Protein AF-A0A3N8G340-F1 (afdb_monomer)

Solvent-accessible surface area (backbone atom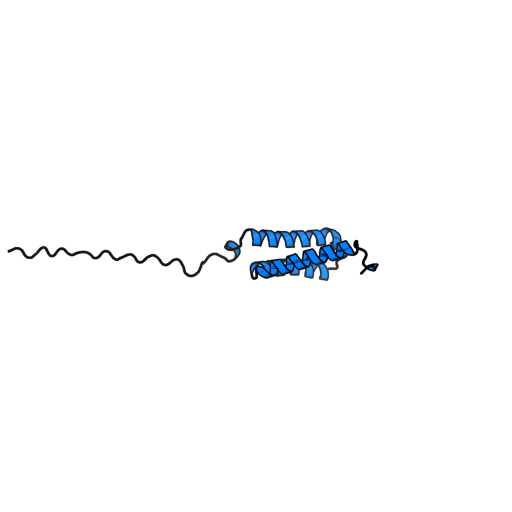s only — not comparable to full-atom values): 6768 Å² total; per-residue (Å²): 138,88,87,79,82,74,77,77,78,75,75,72,77,79,76,68,79,78,74,73,72,91,61,84,84,71,57,75,77,78,69,60,50,72,66,53,52,52,53,39,48,52,49,52,51,52,51,49,53,48,43,75,76,41,48,92,80,43,55,74,66,56,50,50,50,53,64,52,46,49,61,52,51,38,53,47,36,66,76,37,61,73,56,42,56,54,54,50,51,50,52,51,52,53,52,51,50,43,58,75,39,71,75,40,73,91,73,111

Foldseek 3Di:
DDPPPPPPPPPDPPPPPPPDPPDDPDDLVVPDDPVLVVLLVVLVVVLVVCCVPCVVVDDPVRNVVSVVVSVVVSVVCSVPVVVSVVVVVVVVVVVVVCVVCVVDPVSD

Sequence (108 aa):
MDLTQVSSSRSRPVQAPNPAPLFDDRPFLARLSIIDWLFALALVVGAGYAFVHYNEHMNYYDKAVMIGTVPALVVLGWRWKPARLMMASIAVLSLLSIQIYQGDLARA

Radius of gyration: 29.68 Å; Cα contacts (8 Å, |Δi|>4): 27; chains: 1; bounding box: 68×27×96 Å

Secondary structure (DSSP, 8-state):
------------------PPPSS--S-GGGG--HHHHHHHHHHHHHHHHHHHHHGGG--HHHHHHHHHHHHHHHHHHHH-TTHHHHHHHHHHHHHHHHHHTTT-GGG-

Structure (mmCIF, N/CA/C/O backbone):
data_AF-A0A3N8G340-F1
#
_entry.id   AF-A0A3N8G340-F1
#
loop_
_atom_site.group_PDB
_atom_site.id
_atom_site.type_symbol
_atom_site.label_atom_id
_atom_site.label_alt_id
_atom_site.label_comp_id
_atom_site.label_asym_id
_atom_site.label_entity_id
_atom_site.label_seq_id
_atom_site.pdbx_PDB_ins_code
_atom_site.Cartn_x
_atom_site.Cartn_y
_atom_site.Cartn_z
_atom_site.occupancy
_atom_site.B_iso_or_equiv
_atom_site.auth_seq_id
_atom_site.auth_comp_id
_atom_site.auth_asym_id
_atom_site.auth_atom_id
_atom_site.pdbx_PDB_model_num
ATOM 1 N N . MET A 1 1 ? -50.033 -10.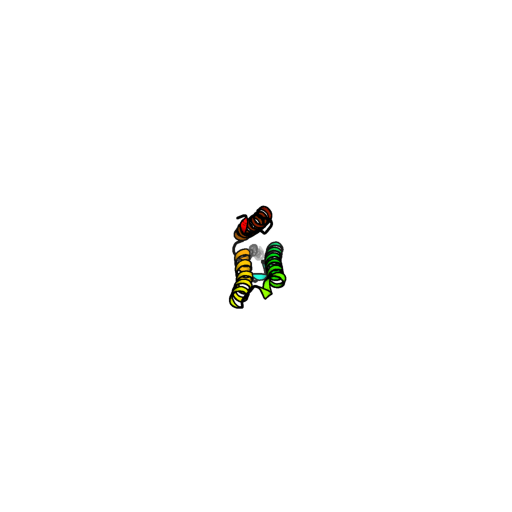787 73.337 1.00 49.88 1 MET A N 1
ATOM 2 C CA . MET A 1 1 ? -49.464 -9.858 72.341 1.00 49.88 1 MET A CA 1
ATOM 3 C C . MET A 1 1 ? -48.170 -10.467 71.828 1.00 49.88 1 MET A C 1
ATOM 5 O O . MET A 1 1 ? -47.261 -10.650 72.624 1.00 49.88 1 MET A O 1
ATOM 9 N N . ASP A 1 2 ? -48.131 -10.857 70.556 1.00 47.81 2 ASP A N 1
ATOM 10 C CA . ASP A 1 2 ? -47.020 -11.586 69.932 1.00 47.81 2 ASP A CA 1
ATOM 11 C C . ASP A 1 2 ? -46.214 -10.607 69.061 1.00 47.81 2 ASP A C 1
ATOM 13 O O . ASP A 1 2 ? -46.717 -10.104 68.059 1.00 47.81 2 ASP A O 1
ATOM 17 N N . LEU A 1 3 ? -45.010 -10.237 69.507 1.00 58.12 3 LEU A N 1
ATOM 18 C CA . LEU A 1 3 ? -44.167 -9.199 68.887 1.00 58.12 3 LEU A CA 1
ATOM 19 C C . LEU A 1 3 ? -42.975 -9.788 68.111 1.00 58.12 3 LEU A C 1
ATOM 21 O O . LEU A 1 3 ? -41.954 -9.126 67.948 1.00 58.12 3 LEU A O 1
ATOM 25 N N . THR A 1 4 ? -43.064 -11.036 67.646 1.00 60.69 4 THR A N 1
ATOM 26 C CA . THR A 1 4 ? -41.893 -11.753 67.102 1.00 60.69 4 THR A CA 1
ATOM 27 C C . THR A 1 4 ? -41.804 -11.809 65.574 1.00 60.69 4 THR A C 1
ATOM 29 O O . THR A 1 4 ? -40.800 -12.270 65.039 1.00 60.69 4 THR A O 1
ATOM 32 N N . GLN A 1 5 ? -42.778 -11.269 64.839 1.00 56.56 5 GLN A N 1
ATOM 33 C CA . GLN A 1 5 ? -42.769 -11.271 63.368 1.00 56.56 5 GLN A CA 1
ATOM 34 C C . GLN A 1 5 ? -42.250 -9.949 62.787 1.00 56.56 5 GLN A C 1
ATOM 36 O O . GLN A 1 5 ? -42.926 -9.270 62.012 1.00 56.56 5 GLN A O 1
ATOM 41 N N . VAL A 1 6 ? -41.017 -9.573 63.138 1.00 60.41 6 VAL A N 1
ATOM 42 C CA . VAL A 1 6 ? -40.286 -8.555 62.372 1.00 60.41 6 VAL A CA 1
ATOM 43 C C . VAL A 1 6 ? -39.814 -9.223 61.084 1.00 60.41 6 VAL A C 1
ATOM 45 O O . VAL A 1 6 ? -38.749 -9.838 61.027 1.00 60.41 6 VAL A O 1
ATOM 48 N N . SER A 1 7 ? -40.655 -9.135 60.052 1.00 60.78 7 SER A N 1
ATOM 49 C CA . SER A 1 7 ? -40.326 -9.523 58.682 1.00 60.78 7 SER A CA 1
ATOM 50 C C . SER A 1 7 ? -39.009 -8.869 58.278 1.00 60.78 7 SER A C 1
ATOM 52 O O . SER A 1 7 ? -38.944 -7.669 58.019 1.00 60.78 7 SER A O 1
ATOM 54 N N . SER A 1 8 ? -37.939 -9.659 58.252 1.00 62.72 8 SER A N 1
ATOM 55 C CA . SER A 1 8 ? -36.629 -9.222 57.793 1.00 62.72 8 SER A CA 1
ATOM 56 C C . SER A 1 8 ? -36.720 -9.055 56.280 1.00 62.72 8 SER A C 1
ATOM 58 O O . SER A 1 8 ? -36.520 -10.004 55.520 1.00 62.72 8 SER A O 1
ATOM 60 N N . SER A 1 9 ? -37.094 -7.859 55.829 1.00 62.75 9 SER A N 1
ATOM 61 C CA . SER A 1 9 ? -37.055 -7.474 54.424 1.00 62.75 9 SER A CA 1
ATOM 62 C C . SER A 1 9 ? -35.603 -7.551 53.962 1.00 62.75 9 SER A C 1
ATOM 64 O O . SER A 1 9 ? -34.827 -6.613 54.137 1.00 62.75 9 SER A O 1
ATOM 66 N N . ARG A 1 10 ? -35.212 -8.715 53.439 1.00 66.00 10 ARG A N 1
ATOM 67 C CA . ARG A 1 10 ? -33.893 -8.962 52.868 1.00 66.00 10 ARG A CA 1
ATOM 68 C C . ARG A 1 10 ? -33.784 -8.040 51.656 1.00 66.00 10 ARG A C 1
ATOM 70 O O . ARG A 1 10 ? -34.372 -8.315 50.612 1.00 66.00 10 ARG A O 1
ATOM 77 N N . SER A 1 11 ? -33.117 -6.903 51.828 1.00 65.06 11 SER A N 1
ATOM 78 C CA . SER A 1 11 ? -32.825 -5.968 50.750 1.00 65.06 11 SER A CA 1
ATOM 79 C C . SER A 1 11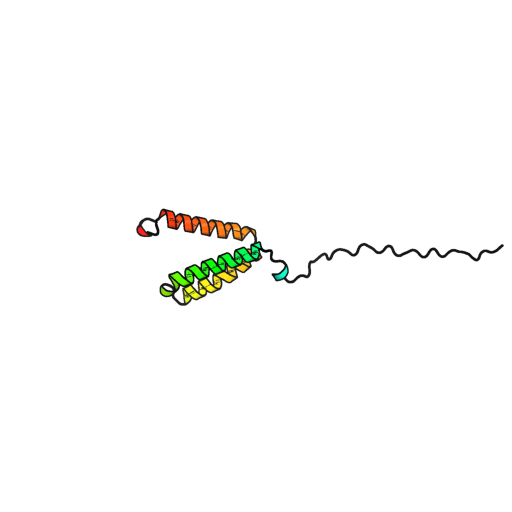 ? -32.072 -6.738 49.672 1.00 65.06 11 SER A C 1
ATOM 81 O O . SER A 1 11 ? -30.945 -7.190 49.868 1.00 65.06 11 SER A O 1
ATOM 83 N N . ARG A 1 12 ? -32.741 -6.977 48.541 1.00 68.00 12 ARG A N 1
ATOM 84 C CA . ARG A 1 12 ? -32.100 -7.545 47.356 1.00 68.00 12 ARG A CA 1
ATOM 85 C C . ARG A 1 12 ? -30.981 -6.568 46.992 1.00 68.00 12 ARG A C 1
ATOM 87 O O . ARG A 1 12 ? -31.298 -5.392 46.795 1.00 68.00 12 ARG A O 1
ATOM 94 N N . PRO A 1 13 ? -29.706 -6.987 46.929 1.00 69.50 13 PRO A N 1
ATOM 95 C CA . PRO A 1 13 ? -28.682 -6.103 46.410 1.00 69.50 13 PRO A CA 1
ATOM 96 C C . PRO A 1 13 ? -29.118 -5.736 44.992 1.00 69.50 13 PRO A C 1
ATOM 98 O O . PRO A 1 13 ? -29.358 -6.613 44.160 1.00 69.50 13 PRO A O 1
ATOM 101 N N . VAL A 1 14 ? -29.320 -4.443 44.747 1.00 70.75 14 VAL A N 1
ATOM 102 C CA . VAL A 1 14 ? -29.503 -3.923 43.396 1.00 70.75 14 VAL A CA 1
ATOM 103 C C . VAL A 1 14 ? -28.208 -4.264 42.672 1.00 70.75 14 VAL A C 1
ATOM 105 O O . VAL A 1 14 ? -27.171 -3.664 42.944 1.00 70.75 14 VAL A O 1
ATOM 108 N N . GLN A 1 15 ? -28.241 -5.302 41.835 1.00 70.88 15 GLN A N 1
ATOM 109 C CA . GLN A 1 15 ? -27.120 -5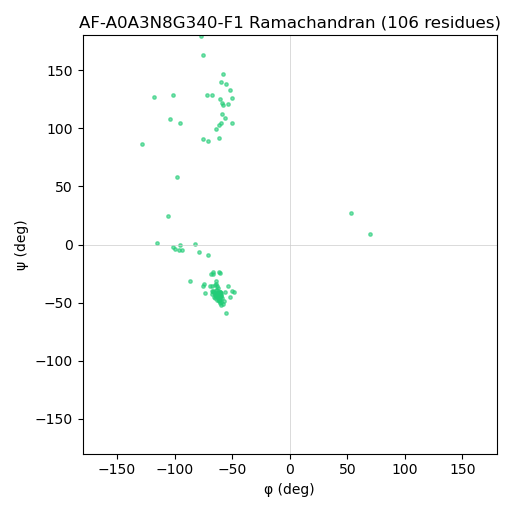.673 40.984 1.00 70.88 15 GLN A CA 1
ATOM 110 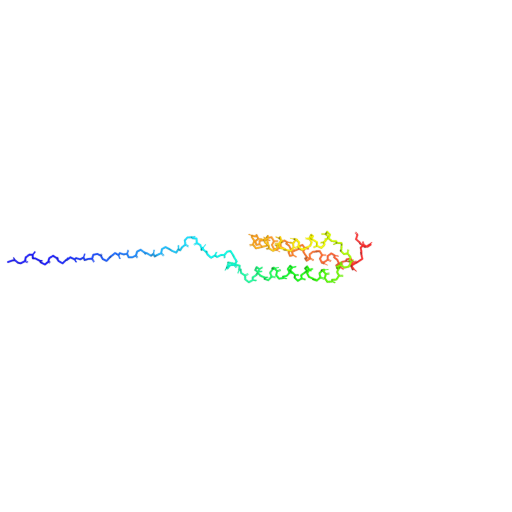C C . GLN A 1 15 ? -26.849 -4.458 40.095 1.00 70.88 15 GLN A C 1
ATOM 112 O O . GLN A 1 15 ? -27.636 -4.163 39.195 1.00 70.88 15 GLN A O 1
ATOM 117 N N . ALA A 1 16 ? -25.788 -3.710 40.397 1.00 71.81 16 ALA A N 1
ATOM 118 C CA . ALA A 1 16 ? -25.375 -2.600 39.556 1.00 71.81 16 ALA A CA 1
ATOM 119 C C . ALA A 1 16 ? -25.172 -3.133 38.124 1.00 71.81 16 ALA A C 1
ATOM 121 O O . ALA A 1 16 ? -24.643 -4.243 37.973 1.00 71.81 16 ALA A O 1
ATOM 122 N N . PRO A 1 17 ? -25.607 -2.401 37.081 1.00 75.62 17 PRO A N 1
ATOM 123 C CA . PRO A 1 17 ? -25.340 -2.782 35.703 1.00 75.62 17 PRO A CA 1
ATOM 124 C C . PRO A 1 17 ? -23.852 -3.072 35.562 1.00 75.62 17 PRO A C 1
ATOM 126 O O . PRO A 1 17 ? -23.033 -2.243 35.956 1.00 75.62 17 PRO A O 1
ATOM 129 N N . ASN A 1 18 ? -23.512 -4.258 35.059 1.00 75.88 18 ASN A N 1
ATOM 130 C CA . ASN A 1 18 ? -22.122 -4.632 34.844 1.00 75.88 18 ASN A CA 1
ATOM 131 C C . ASN A 1 18 ? -21.530 -3.583 33.885 1.00 75.88 18 ASN A C 1
ATOM 133 O O . ASN A 1 18 ? -22.022 -3.497 32.753 1.00 75.88 18 ASN A O 1
ATOM 137 N N . PRO A 1 19 ? -20.592 -2.720 34.322 1.00 72.44 19 PRO A N 1
ATOM 138 C CA . PRO A 1 19 ? -20.104 -1.649 33.472 1.00 72.44 19 PRO A CA 1
ATOM 139 C C . PRO A 1 19 ? -19.484 -2.296 32.238 1.00 72.44 19 PRO A C 1
ATOM 141 O O . PRO A 1 19 ? -18.647 -3.192 32.357 1.00 72.44 19 PRO A O 1
ATOM 144 N N . ALA A 1 20 ? -19.948 -1.888 31.054 1.00 73.12 20 ALA A N 1
ATOM 145 C CA . ALA A 1 20 ? -19.350 -2.346 29.810 1.00 73.12 20 ALA A CA 1
ATOM 146 C C . ALA A 1 20 ? -17.834 -2.096 29.897 1.00 73.12 20 ALA A C 1
ATOM 148 O O . ALA A 1 20 ? -17.438 -1.018 30.354 1.00 73.12 20 ALA A O 1
ATOM 149 N N . PRO A 1 21 ? -16.991 -3.077 29.534 1.00 73.06 21 PRO A N 1
ATOM 150 C CA . PRO A 1 21 ? -15.549 -2.941 29.667 1.00 73.06 21 PRO A CA 1
ATOM 151 C C . PRO A 1 21 ? -15.087 -1.660 28.963 1.00 73.06 21 PRO A C 1
ATOM 153 O O . PRO A 1 21 ? -15.343 -1.453 27.777 1.00 73.06 21 PRO A O 1
ATOM 15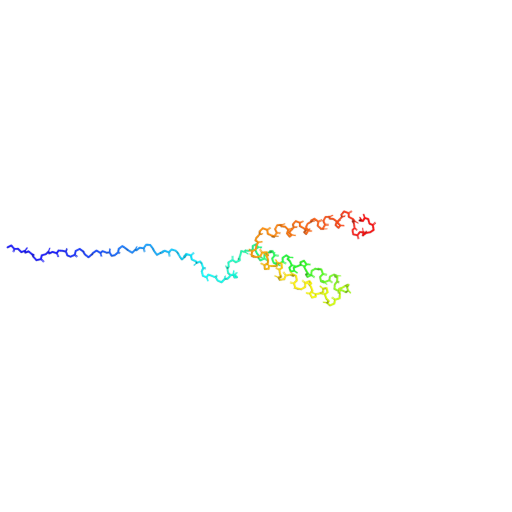6 N N . LEU A 1 22 ? -14.458 -0.774 29.739 1.00 74.19 22 LEU A N 1
ATOM 157 C CA . LEU A 1 22 ? -14.043 0.571 29.318 1.00 74.19 22 LEU A CA 1
ATOM 158 C C . LEU A 1 22 ? -12.937 0.501 28.253 1.00 74.19 22 LEU A C 1
ATOM 160 O O . LEU A 1 22 ? -12.806 1.384 27.408 1.00 74.19 22 LEU A O 1
ATOM 164 N N . PHE A 1 23 ? -12.191 -0.602 28.261 1.00 73.00 23 PHE A N 1
ATOM 165 C CA . PHE A 1 23 ? -11.210 -0.952 27.255 1.00 73.00 23 PHE A CA 1
ATOM 166 C C . PHE A 1 23 ? -11.643 -2.249 26.588 1.00 73.00 23 PHE A C 1
ATOM 168 O O . PHE A 1 23 ? -11.923 -3.249 27.242 1.00 73.00 23 PHE A O 1
ATOM 175 N N . ASP A 1 24 ? -11.721 -2.223 25.265 1.00 76.69 24 ASP A N 1
ATOM 176 C CA . ASP A 1 24 ? -11.784 -3.454 24.494 1.00 76.69 24 ASP A CA 1
ATOM 177 C C . ASP A 1 24 ? -10.420 -4.149 24.653 1.00 76.69 24 ASP A C 1
ATOM 179 O O . ASP A 1 24 ? -9.396 -3.494 24.458 1.00 76.69 24 ASP A O 1
ATOM 183 N N . ASP A 1 25 ? -10.395 -5.429 25.032 1.00 80.12 25 ASP A N 1
ATOM 184 C CA . ASP A 1 25 ? -9.176 -6.234 25.241 1.00 80.12 25 ASP A CA 1
ATOM 185 C C . ASP A 1 25 ? -8.793 -7.056 23.998 1.00 80.12 25 ASP A C 1
ATOM 187 O O . ASP A 1 25 ? -7.794 -7.777 23.985 1.00 80.12 25 ASP A O 1
ATOM 191 N N . ARG A 1 26 ? -9.570 -6.959 22.908 1.00 80.38 26 ARG A N 1
ATOM 192 C CA . ARG A 1 26 ? -9.320 -7.743 21.692 1.00 80.38 26 ARG A CA 1
ATOM 193 C C . ARG A 1 26 ? -7.937 -7.445 21.101 1.00 80.38 26 ARG A C 1
ATOM 195 O O . ARG A 1 26 ? -7.552 -6.271 21.034 1.00 80.38 26 ARG A O 1
ATOM 202 N N . PRO A 1 27 ? -7.205 -8.458 20.601 1.00 80.69 27 PRO A N 1
ATOM 203 C CA . PRO A 1 27 ? -5.902 -8.245 19.979 1.00 80.69 27 PRO A CA 1
ATOM 204 C C . PRO A 1 27 ? -6.025 -7.268 18.805 1.00 80.69 27 PRO A C 1
ATOM 206 O O . PRO A 1 27 ? -7.045 -7.256 18.114 1.00 80.69 27 PRO A O 1
ATOM 209 N N . PHE A 1 28 ? -4.990 -6.453 18.564 1.00 77.56 28 PHE A N 1
ATOM 210 C CA . PHE A 1 28 ? -5.004 -5.396 17.538 1.00 77.56 28 PHE A CA 1
ATOM 211 C C . PHE A 1 28 ? -5.505 -5.910 16.182 1.00 77.56 28 PHE A C 1
ATOM 213 O O . PHE A 1 28 ? -6.337 -5.258 15.560 1.00 77.56 28 PHE A O 1
ATOM 220 N N . LEU A 1 29 ? -5.085 -7.122 15.794 1.00 76.19 29 LEU A N 1
ATOM 221 C CA . LEU A 1 29 ? -5.470 -7.765 14.536 1.00 76.19 29 LEU A CA 1
ATOM 222 C C . LEU A 1 29 ? -6.970 -8.089 14.419 1.00 76.19 29 LEU A C 1
ATOM 224 O O . LEU A 1 29 ? -7.528 -8.018 13.329 1.00 76.19 29 LEU A O 1
ATOM 228 N N . ALA A 1 30 ? -7.643 -8.381 15.535 1.00 75.00 30 ALA A N 1
ATOM 229 C CA . ALA A 1 30 ? -9.075 -8.683 15.562 1.00 75.00 30 ALA A CA 1
ATOM 230 C C . ALA A 1 30 ? -9.965 -7.430 15.477 1.00 75.00 30 ALA A C 1
ATOM 232 O O . ALA A 1 30 ? -11.183 -7.547 15.368 1.00 75.00 30 ALA A O 1
ATOM 233 N N . ARG A 1 31 ? -9.373 -6.228 15.530 1.00 80.62 31 ARG A N 1
ATOM 234 C CA . ARG A 1 31 ? -10.087 -4.950 15.372 1.00 80.62 31 ARG A CA 1
ATOM 235 C C . ARG A 1 31 ? -10.025 -4.402 13.950 1.00 80.62 31 ARG A C 1
ATOM 237 O O . ARG A 1 31 ? -10.636 -3.367 13.680 1.00 80.62 31 ARG A O 1
ATOM 244 N N . LEU A 1 32 ? -9.276 -5.054 13.056 1.00 86.19 32 LEU A N 1
ATOM 245 C CA . LEU A 1 32 ? -9.203 -4.632 11.664 1.00 86.19 32 LEU A CA 1
ATOM 246 C C . LEU A 1 32 ? -10.513 -4.938 10.947 1.00 86.19 32 LEU A C 1
ATOM 248 O O . LEU A 1 32 ? -11.030 -6.052 10.963 1.00 86.19 32 LEU A O 1
ATOM 252 N N . SER A 1 33 ? -11.026 -3.914 10.288 1.00 89.06 33 SER A N 1
ATOM 253 C CA . SER A 1 33 ? -12.162 -3.988 9.387 1.00 89.06 33 SER A CA 1
ATOM 254 C C . SER A 1 33 ? -11.772 -4.612 8.046 1.00 89.06 33 SER A C 1
ATOM 256 O O . SER A 1 33 ? -10.605 -4.620 7.650 1.00 89.06 33 SER A O 1
ATOM 258 N N . ILE A 1 34 ? -12.778 -5.054 7.290 1.00 91.31 34 ILE A N 1
ATOM 259 C CA . ILE A 1 34 ? -12.611 -5.572 5.923 1.00 91.31 34 ILE A CA 1
ATOM 260 C C . ILE A 1 34 ? -11.862 -4.583 5.009 1.00 91.31 34 ILE A C 1
ATOM 262 O O . ILE A 1 34 ? -11.033 -4.987 4.200 1.00 91.31 34 ILE A O 1
ATOM 266 N N . ILE A 1 35 ? -12.088 -3.275 5.184 1.00 91.56 35 ILE A N 1
ATOM 267 C CA . ILE A 1 35 ? -11.437 -2.215 4.400 1.00 91.56 35 ILE A CA 1
ATOM 268 C C . ILE A 1 35 ? -9.929 -2.188 4.671 1.00 91.56 35 ILE A C 1
ATOM 270 O O . ILE A 1 35 ? -9.140 -1.915 3.770 1.00 91.56 35 ILE A O 1
ATOM 274 N N . ASP A 1 36 ? -9.514 -2.480 5.904 1.00 92.19 36 ASP A N 1
ATOM 275 C CA . ASP A 1 36 ? -8.101 -2.499 6.282 1.00 92.19 36 ASP A CA 1
ATOM 276 C C . ASP A 1 36 ? -7.359 -3.649 5.579 1.00 92.19 36 ASP A C 1
ATOM 278 O O . ASP A 1 36 ? -6.217 -3.481 5.147 1.00 92.19 36 ASP A O 1
ATOM 282 N N . TRP A 1 37 ? -8.036 -4.786 5.402 1.00 93.81 37 TRP A N 1
ATOM 283 C CA . TRP A 1 37 ? -7.529 -5.930 4.646 1.00 93.81 37 TRP A CA 1
ATOM 284 C C . TRP A 1 37 ? -7.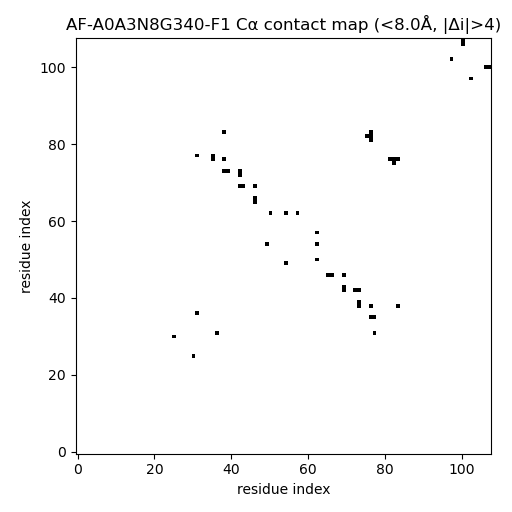532 -5.692 3.138 1.00 93.81 37 TRP A C 1
ATOM 286 O O . TRP A 1 37 ? -6.541 -6.006 2.486 1.00 93.81 37 TRP A O 1
ATOM 296 N N . LEU A 1 38 ? -8.587 -5.085 2.582 1.00 95.12 38 LEU A N 1
ATOM 297 C CA . LEU A 1 38 ? -8.627 -4.717 1.161 1.00 95.12 38 LEU A CA 1
ATOM 298 C C . LEU A 1 38 ? -7.512 -3.729 0.803 1.00 95.12 38 LEU A C 1
ATOM 300 O O . LEU A 1 38 ? -6.865 -3.883 -0.229 1.00 95.12 38 LEU A O 1
ATOM 304 N N . PHE A 1 39 ? -7.244 -2.751 1.672 1.00 94.12 39 PHE A N 1
ATOM 305 C CA . PHE A 1 39 ? -6.129 -1.822 1.499 1.00 94.12 39 PHE A CA 1
ATOM 306 C C . PHE A 1 39 ? -4.777 -2.548 1.488 1.00 94.12 39 PHE A C 1
ATOM 308 O O . PHE A 1 39 ? -3.953 -2.308 0.606 1.00 94.12 39 PHE A O 1
ATOM 315 N N . ALA A 1 40 ? -4.557 -3.461 2.438 1.00 95.50 40 ALA A N 1
ATOM 316 C CA . ALA A 1 40 ? -3.321 -4.233 2.492 1.00 95.50 40 ALA A CA 1
ATOM 317 C C . ALA A 1 40 ? -3.152 -5.133 1.261 1.00 95.50 40 ALA A C 1
ATOM 319 O O . ALA A 1 40 ? -2.076 -5.169 0.667 1.00 95.50 40 ALA A O 1
ATOM 320 N N . LEU A 1 41 ? -4.228 -5.799 0.835 1.00 96.75 41 LEU A N 1
ATOM 321 C CA . LEU A 1 41 ? -4.245 -6.608 -0.378 1.00 96.75 41 LEU A CA 1
ATOM 322 C C . LEU A 1 41 ? -3.905 -5.766 -1.613 1.00 96.75 41 LEU A C 1
ATOM 324 O O . LEU A 1 41 ? -3.087 -6.192 -2.419 1.00 96.75 41 LEU A O 1
ATOM 328 N N . ALA A 1 42 ? -4.475 -4.565 -1.741 1.00 95.88 42 ALA A N 1
ATOM 329 C CA . ALA A 1 42 ? -4.191 -3.671 -2.859 1.00 95.88 42 ALA A CA 1
ATOM 330 C C . ALA A 1 42 ? -2.701 -3.293 -2.935 1.00 95.88 42 ALA A C 1
ATOM 332 O O . ALA A 1 42 ? -2.120 -3.323 -4.019 1.00 95.88 42 ALA A O 1
ATOM 333 N N . LEU A 1 43 ? -2.060 -3.007 -1.794 1.00 96.56 43 LEU A N 1
ATOM 334 C CA . LEU A 1 43 ? -0.617 -2.746 -1.738 1.00 96.56 43 LEU A CA 1
ATOM 335 C C . LEU A 1 43 ? 0.215 -3.969 -2.137 1.00 96.56 43 LEU A C 1
ATOM 337 O O . LEU A 1 43 ? 1.158 -3.835 -2.914 1.00 96.56 43 LEU A O 1
ATOM 341 N N . VAL A 1 44 ? -0.135 -5.155 -1.634 1.00 97.12 44 VAL A N 1
ATOM 342 C CA . VAL A 1 44 ? 0.577 -6.401 -1.959 1.00 97.12 44 VAL A CA 1
ATOM 343 C C . VAL A 1 44 ? 0.438 -6.738 -3.442 1.00 97.12 44 VAL A C 1
ATOM 345 O O . VAL A 1 44 ? 1.428 -7.075 -4.082 1.00 97.12 44 VAL A O 1
ATOM 348 N N . VAL A 1 45 ? -0.763 -6.605 -4.008 1.00 97.06 45 VAL A N 1
ATOM 349 C CA . VAL A 1 45 ? -1.011 -6.841 -5.436 1.00 97.06 45 VAL A CA 1
ATOM 350 C C . VAL A 1 45 ? -0.263 -5.820 -6.292 1.00 97.06 45 VAL A C 1
ATOM 352 O O . VAL A 1 45 ? 0.378 -6.213 -7.262 1.00 97.06 45 VAL A O 1
ATOM 355 N N . GLY A 1 46 ? -0.278 -4.536 -5.924 1.00 94.75 46 GLY A N 1
ATOM 356 C CA . GLY A 1 46 ? 0.461 -3.495 -6.642 1.00 94.75 46 GLY A CA 1
ATOM 357 C C . GLY A 1 46 ? 1.973 -3.734 -6.635 1.00 94.75 46 GLY A C 1
ATOM 358 O O . GLY A 1 46 ? 2.613 -3.689 -7.685 1.00 94.75 46 GLY A O 1
ATOM 359 N N . ALA A 1 47 ? 2.541 -4.067 -5.474 1.00 95.25 47 ALA A N 1
ATOM 360 C CA . ALA A 1 47 ? 3.957 -4.408 -5.362 1.00 95.25 47 ALA A CA 1
ATOM 361 C C . ALA A 1 47 ? 4.301 -5.711 -6.094 1.00 95.25 47 ALA A C 1
ATOM 363 O O . ALA A 1 47 ? 5.324 -5.779 -6.767 1.00 95.25 47 ALA A O 1
ATOM 364 N N . GLY A 1 48 ? 3.439 -6.728 -6.021 1.00 95.75 48 GLY A N 1
ATOM 365 C CA . GLY A 1 48 ? 3.602 -7.979 -6.761 1.00 95.75 48 GLY A CA 1
ATOM 366 C C . GLY A 1 48 ? 3.575 -7.765 -8.274 1.00 95.75 48 GLY A C 1
ATOM 367 O O . GLY A 1 48 ? 4.425 -8.299 -8.981 1.00 95.75 48 GLY A O 1
ATOM 368 N N . TYR A 1 49 ? 2.662 -6.927 -8.773 1.00 95.25 49 TYR A N 1
ATOM 369 C CA . TYR A 1 49 ? 2.604 -6.549 -10.184 1.00 95.25 49 TYR A CA 1
ATOM 370 C C . TYR A 1 49 ? 3.895 -5.859 -10.634 1.00 95.25 49 TYR A C 1
ATOM 372 O O . TYR A 1 49 ? 4.469 -6.243 -11.656 1.00 95.25 49 TYR A O 1
ATOM 380 N N . ALA A 1 50 ? 4.372 -4.885 -9.849 1.00 92.31 50 ALA A N 1
ATOM 381 C CA . ALA A 1 50 ? 5.623 -4.188 -10.121 1.00 92.31 50 ALA A CA 1
ATOM 382 C C . ALA A 1 50 ? 6.818 -5.151 -10.099 1.00 92.31 50 ALA A C 1
ATOM 384 O O . ALA A 1 50 ? 7.658 -5.122 -10.994 1.00 92.31 50 ALA A O 1
ATOM 385 N N . PHE A 1 51 ? 6.856 -6.060 -9.126 1.00 94.19 51 PHE A N 1
ATOM 386 C CA . PHE A 1 51 ? 7.909 -7.057 -9.028 1.00 94.19 51 PHE A CA 1
ATOM 387 C C . PHE A 1 51 ? 7.928 -7.973 -10.246 1.00 94.19 51 PHE A C 1
ATOM 389 O O . PHE A 1 51 ? 8.978 -8.133 -10.840 1.00 94.19 51 PHE A O 1
ATOM 396 N N . VAL A 1 52 ? 6.791 -8.534 -10.667 1.00 95.12 52 VAL A N 1
ATOM 397 C CA . VAL A 1 52 ? 6.742 -9.463 -11.810 1.00 95.12 52 VAL A CA 1
ATOM 398 C C . VAL A 1 52 ? 7.216 -8.803 -13.109 1.00 95.12 52 VAL A C 1
ATOM 400 O O . VAL A 1 52 ? 7.953 -9.431 -13.863 1.00 95.12 52 VAL A O 1
ATOM 403 N N . HIS A 1 53 ? 6.844 -7.545 -13.359 1.00 92.19 53 HIS A N 1
ATOM 404 C CA . HIS A 1 53 ? 7.163 -6.867 -14.623 1.00 92.19 53 HIS A CA 1
ATOM 405 C C . HIS A 1 53 ? 8.538 -6.191 -14.631 1.00 92.19 53 HIS A C 1
ATOM 407 O O . HIS A 1 53 ? 9.171 -6.109 -15.681 1.00 92.19 53 HIS A O 1
ATOM 413 N N . TYR A 1 54 ? 9.014 -5.705 -13.482 1.00 90.75 54 TYR A N 1
ATOM 414 C CA . TYR A 1 54 ? 10.216 -4.869 -13.412 1.00 90.75 54 TYR A CA 1
ATOM 415 C C . TYR A 1 54 ? 11.375 -5.509 -12.642 1.00 90.75 54 TYR A C 1
ATOM 417 O O . TYR A 1 54 ? 12.439 -4.905 -12.556 1.00 90.75 54 TYR A O 1
ATOM 425 N N . ASN A 1 55 ? 11.231 -6.742 -12.140 1.00 90.31 55 ASN A N 1
ATOM 426 C CA . ASN A 1 55 ? 12.274 -7.443 -11.376 1.00 90.31 55 ASN A CA 1
ATOM 427 C C . ASN A 1 55 ? 13.648 -7.450 -12.067 1.00 90.31 55 ASN A C 1
ATOM 429 O O . ASN A 1 55 ? 14.663 -7.321 -11.383 1.00 90.31 55 ASN A O 1
ATOM 433 N N . GLU A 1 56 ? 13.678 -7.628 -13.389 1.00 91.38 56 GLU A N 1
ATOM 434 C CA . GLU A 1 56 ? 14.921 -7.703 -14.169 1.00 91.38 56 GLU A CA 1
ATOM 435 C C . GLU A 1 56 ? 15.660 -6.362 -14.216 1.00 91.38 56 GLU A C 1
ATOM 437 O O . GLU A 1 56 ? 16.880 -6.326 -14.336 1.00 91.38 56 GLU A O 1
ATOM 442 N N . HIS A 1 57 ? 14.924 -5.264 -14.045 1.00 91.56 57 HIS A N 1
ATOM 443 C CA . HIS A 1 57 ? 15.443 -3.900 -14.026 1.00 91.56 57 HIS A CA 1
ATOM 444 C C . HIS A 1 57 ? 15.763 -3.415 -12.601 1.00 91.56 57 HIS A C 1
ATOM 446 O O . HIS A 1 57 ? 16.283 -2.315 -12.433 1.00 91.56 57 HIS A O 1
ATOM 452 N N . MET A 1 58 ? 15.454 -4.216 -11.574 1.00 91.38 58 MET A N 1
ATOM 453 C CA . MET A 1 58 ? 15.672 -3.882 -10.166 1.00 91.38 58 MET A CA 1
ATOM 454 C C . MET A 1 58 ? 16.917 -4.586 -9.629 1.00 91.38 58 MET A C 1
ATOM 456 O O . MET A 1 58 ? 17.040 -5.815 -9.701 1.00 91.38 58 MET A O 1
ATOM 460 N N . ASN A 1 59 ? 17.814 -3.826 -9.005 1.00 94.94 59 ASN A N 1
ATOM 461 C CA . ASN A 1 59 ? 18.929 -4.407 -8.262 1.00 94.94 59 ASN A CA 1
ATOM 462 C C . ASN A 1 59 ? 18.455 -4.941 -6.887 1.00 94.94 59 ASN A C 1
ATOM 464 O O . ASN A 1 59 ? 17.275 -4.874 -6.529 1.00 94.94 59 ASN A O 1
ATOM 468 N N . TYR A 1 60 ? 19.373 -5.507 -6.098 1.00 94.56 60 TYR A N 1
ATOM 469 C CA . TYR A 1 60 ? 19.035 -6.057 -4.779 1.00 94.56 60 TYR A CA 1
ATOM 470 C C . TYR A 1 60 ? 18.507 -4.997 -3.796 1.00 94.56 60 TYR A C 1
ATOM 472 O O . TYR A 1 60 ? 17.583 -5.277 -3.032 1.00 94.56 60 TYR A O 1
ATOM 480 N N . TYR A 1 61 ? 19.062 -3.782 -3.830 1.00 95.62 61 TYR A N 1
ATOM 481 C CA . TYR A 1 61 ? 18.627 -2.683 -2.971 1.00 95.62 61 TYR A CA 1
ATOM 482 C C . TYR A 1 61 ? 17.186 -2.267 -3.288 1.00 95.62 61 TYR A C 1
ATOM 484 O O . TYR A 1 61 ? 16.371 -2.177 -2.372 1.00 95.62 61 TYR A O 1
ATOM 492 N N . ASP A 1 62 ? 16.840 -2.114 -4.566 1.00 94.06 62 ASP A N 1
ATOM 493 C CA . ASP A 1 62 ? 15.495 -1.706 -4.988 1.00 94.06 62 ASP A CA 1
ATOM 494 C C . ASP A 1 62 ? 14.441 -2.727 -4.543 1.00 94.06 62 ASP A C 1
ATOM 496 O O . ASP A 1 62 ? 13.379 -2.370 -4.026 1.00 94.06 62 ASP A O 1
ATOM 500 N N . LYS A 1 63 ? 14.757 -4.021 -4.686 1.00 94.56 63 LYS A N 1
ATOM 501 C CA . LYS A 1 63 ? 13.895 -5.118 -4.223 1.00 94.56 63 LYS A CA 1
ATOM 502 C C . LYS A 1 63 ? 13.720 -5.071 -2.706 1.00 94.56 63 LYS A C 1
ATOM 504 O O . LYS A 1 63 ? 12.598 -5.209 -2.223 1.00 94.56 63 LYS A O 1
ATOM 509 N N . ALA A 1 64 ? 14.801 -4.842 -1.960 1.00 95.62 64 ALA A N 1
ATOM 510 C CA . ALA A 1 64 ? 14.757 -4.742 -0.505 1.00 95.62 64 ALA A CA 1
ATOM 511 C C . ALA A 1 64 ? 13.915 -3.546 -0.035 1.00 95.62 64 ALA A C 1
ATOM 513 O O . ALA A 1 64 ? 13.077 -3.707 0.854 1.00 95.62 64 ALA A O 1
ATOM 514 N N . VAL A 1 65 ? 14.081 -2.375 -0.661 1.00 95.94 65 VAL A N 1
ATOM 515 C CA . VAL A 1 65 ? 13.263 -1.191 -0.369 1.00 95.94 65 VAL A CA 1
ATOM 516 C C . VAL A 1 65 ? 11.801 -1.486 -0.658 1.00 95.94 65 VAL A C 1
ATOM 518 O O . VAL A 1 65 ? 10.979 -1.308 0.230 1.00 95.94 65 VAL A O 1
ATOM 521 N N . MET A 1 66 ? 11.471 -2.018 -1.836 1.00 94.44 66 MET A N 1
ATOM 522 C CA . 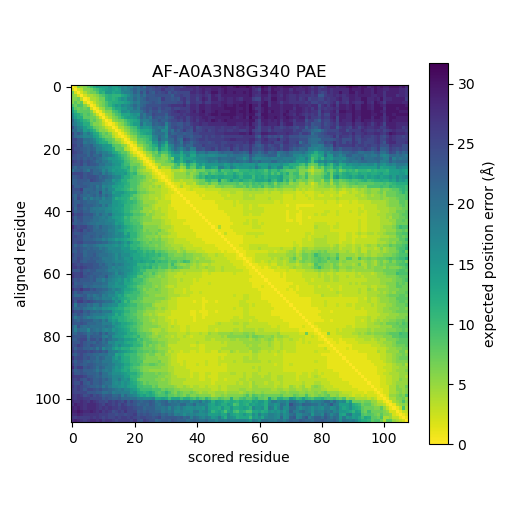MET A 1 66 ? 10.090 -2.335 -2.201 1.00 94.44 66 MET A CA 1
ATOM 523 C C . MET A 1 66 ? 9.441 -3.300 -1.197 1.00 94.44 66 MET A C 1
ATOM 525 O O . MET A 1 66 ? 8.347 -3.031 -0.695 1.00 94.44 66 MET A O 1
ATOM 529 N N . ILE A 1 67 ? 10.129 -4.397 -0.859 1.00 95.62 67 ILE A N 1
ATOM 530 C CA . ILE A 1 67 ? 9.645 -5.386 0.113 1.00 95.62 67 ILE A CA 1
ATOM 531 C C . ILE A 1 67 ? 9.489 -4.762 1.504 1.00 95.62 67 ILE A C 1
ATOM 533 O O . ILE A 1 67 ? 8.549 -5.115 2.207 1.00 95.62 67 ILE A O 1
ATOM 537 N N . GLY A 1 68 ? 10.357 -3.828 1.902 1.00 96.88 68 GLY A N 1
ATOM 538 C CA . GLY A 1 68 ? 10.244 -3.101 3.169 1.00 96.88 68 GLY A CA 1
ATOM 539 C C . GLY A 1 68 ? 9.135 -2.041 3.175 1.00 96.88 68 GLY A C 1
ATOM 540 O O . GLY A 1 68 ? 8.468 -1.840 4.192 1.00 96.88 68 GLY A O 1
ATOM 541 N N . THR A 1 69 ? 8.884 -1.387 2.041 1.00 96.56 69 THR A N 1
ATOM 542 C CA . THR A 1 69 ? 7.865 -0.341 1.902 1.00 96.56 69 THR A CA 1
ATOM 543 C C . THR A 1 69 ? 6.454 -0.903 2.043 1.00 96.56 69 THR A C 1
ATOM 545 O O . THR A 1 69 ? 5.627 -0.282 2.707 1.00 96.56 69 THR A O 1
ATOM 548 N N . VAL A 1 70 ? 6.166 -2.085 1.487 1.00 96.81 70 VAL A N 1
ATOM 549 C CA . VAL A 1 70 ? 4.829 -2.706 1.567 1.00 96.81 70 VAL A CA 1
ATOM 550 C C . VAL A 1 70 ? 4.329 -2.858 3.014 1.00 96.81 70 VAL A C 1
ATOM 552 O O . VAL A 1 70 ? 3.296 -2.265 3.333 1.00 96.81 70 VAL A O 1
ATOM 555 N N . PRO A 1 71 ? 5.015 -3.575 3.929 1.00 96.62 71 PRO A N 1
ATOM 556 C CA . PRO A 1 71 ? 4.560 -3.714 5.308 1.00 96.62 71 PRO A CA 1
ATOM 557 C C . PRO A 1 71 ? 4.549 -2.373 6.051 1.00 96.62 71 PRO A C 1
ATOM 559 O O . PRO A 1 71 ? 3.648 -2.145 6.858 1.00 96.62 71 PRO A O 1
ATOM 562 N N . ALA A 1 72 ? 5.481 -1.459 5.758 1.00 96.38 72 ALA A N 1
ATOM 563 C CA . ALA A 1 72 ? 5.488 -0.128 6.364 1.00 96.38 72 ALA A CA 1
ATOM 564 C C . ALA A 1 72 ? 4.214 0.666 6.017 1.00 96.38 72 ALA A C 1
ATOM 566 O O . ALA A 1 72 ? 3.555 1.199 6.913 1.00 96.38 72 ALA A O 1
ATOM 567 N N . LEU A 1 73 ? 3.819 0.692 4.740 1.00 96.19 73 LEU A N 1
ATOM 568 C CA . LEU A 1 73 ? 2.601 1.370 4.289 1.00 96.19 73 LEU A CA 1
ATOM 569 C C . LEU A 1 73 ? 1.329 0.672 4.777 1.00 96.19 73 LEU A C 1
ATOM 571 O O . LEU A 1 73 ? 0.365 1.352 5.132 1.00 96.19 73 LEU A O 1
ATOM 575 N N . VAL A 1 74 ? 1.323 -0.662 4.857 1.00 96.06 74 VAL A N 1
ATOM 576 C CA . VAL A 1 74 ? 0.209 -1.428 5.440 1.00 96.06 74 VAL A CA 1
ATOM 577 C C . VAL A 1 74 ? -0.012 -1.028 6.900 1.00 96.06 74 VAL A C 1
ATOM 579 O O . VAL A 1 74 ? -1.118 -0.630 7.269 1.00 96.06 74 VAL A O 1
ATOM 582 N N . VAL A 1 75 ? 1.042 -1.058 7.722 1.00 95.00 75 VAL A N 1
ATOM 583 C CA . VAL A 1 75 ? 0.965 -0.688 9.145 1.00 95.00 75 VAL A CA 1
ATOM 584 C C . VAL A 1 75 ? 0.565 0.777 9.312 1.00 95.00 75 VAL A C 1
ATOM 586 O O . VAL A 1 75 ? -0.292 1.085 10.147 1.00 95.00 75 VAL A O 1
ATOM 589 N N . LEU A 1 76 ? 1.123 1.677 8.497 1.00 95.31 76 LEU A N 1
ATOM 590 C CA . LEU A 1 76 ? 0.755 3.092 8.493 1.00 95.31 76 LEU A CA 1
ATOM 591 C C . LEU A 1 76 ? -0.726 3.282 8.148 1.00 95.31 76 LEU A C 1
ATOM 593 O O . LEU A 1 76 ? -1.432 4.000 8.852 1.00 95.31 76 LEU A O 1
ATOM 597 N N . GLY A 1 77 ? -1.221 2.592 7.119 1.00 93.19 77 GLY A N 1
ATOM 598 C CA . GLY A 1 77 ? -2.623 2.628 6.724 1.00 93.19 77 GLY A CA 1
ATOM 599 C C . GLY A 1 77 ? -3.547 2.086 7.813 1.00 93.19 77 GLY A C 1
ATOM 600 O O . GLY A 1 77 ? -4.619 2.647 8.042 1.00 93.19 77 GLY A O 1
ATOM 601 N N . TRP A 1 78 ? -3.160 1.025 8.520 1.00 92.81 78 TRP A N 1
ATOM 602 C CA . TRP A 1 78 ? -3.928 0.475 9.641 1.00 92.81 78 TRP A CA 1
ATOM 603 C C . TRP A 1 78 ? -3.972 1.416 10.841 1.00 92.81 78 TRP A C 1
ATOM 605 O O . TRP A 1 78 ? -5.036 1.603 11.431 1.00 92.81 78 TRP A O 1
ATOM 615 N N . ARG A 1 79 ? -2.841 2.042 11.182 1.00 91.25 79 ARG A N 1
ATOM 616 C CA . ARG A 1 79 ? -2.749 2.962 12.318 1.00 91.25 79 ARG A CA 1
ATOM 617 C C . ARG A 1 79 ? -3.392 4.318 12.030 1.00 91.25 79 ARG A C 1
ATOM 619 O O . ARG A 1 79 ? -3.994 4.896 12.930 1.00 91.25 79 ARG A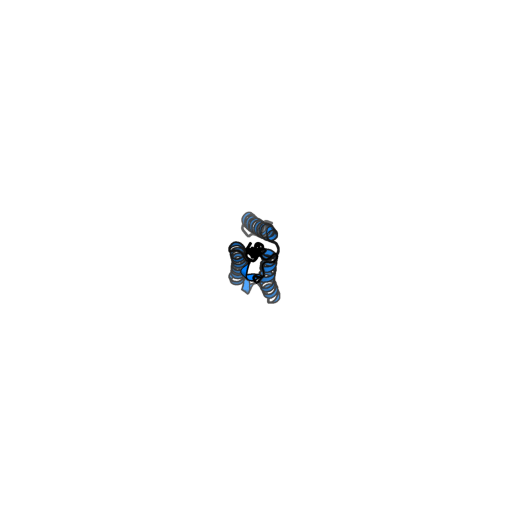 O 1
ATOM 626 N N . TRP A 1 80 ? -3.289 4.809 10.796 1.00 93.25 80 TRP A N 1
ATOM 627 C CA . TRP A 1 80 ? -3.751 6.134 10.395 1.00 93.25 80 TRP A CA 1
ATOM 628 C C . TRP A 1 80 ? -4.661 6.060 9.164 1.00 93.25 80 TRP A C 1
ATOM 630 O O . TRP A 1 80 ? -4.244 6.216 8.018 1.00 93.25 80 TRP A O 1
ATOM 640 N N . LYS A 1 81 ? -5.957 5.843 9.415 1.00 89.94 81 LYS A N 1
ATOM 641 C CA . LYS A 1 81 ? -6.981 5.680 8.369 1.00 89.94 81 LYS A CA 1
ATOM 642 C C . LYS A 1 81 ? -7.018 6.788 7.294 1.00 89.94 81 LYS A C 1
ATOM 644 O O . LYS A 1 81 ? -7.084 6.418 6.123 1.00 89.94 81 LYS A O 1
ATOM 649 N N . PRO A 1 82 ? -6.946 8.103 7.603 1.00 91.12 82 PRO A N 1
ATOM 650 C CA . PRO A 1 82 ? -6.972 9.141 6.564 1.00 91.12 82 PRO A CA 1
ATOM 651 C C . PRO A 1 82 ? -5.740 9.126 5.646 1.00 91.12 82 PRO A C 1
ATOM 653 O O . PRO A 1 82 ? -5.852 9.535 4.493 1.00 91.12 82 PRO A O 1
ATOM 656 N N . ALA A 1 83 ? -4.596 8.584 6.085 1.00 92.75 83 ALA A N 1
ATOM 657 C CA . ALA A 1 83 ? -3.407 8.462 5.236 1.00 92.75 83 ALA A CA 1
ATOM 658 C C . ALA A 1 83 ? -3.661 7.585 3.993 1.00 92.75 83 ALA A C 1
ATOM 660 O O . ALA A 1 83 ? -3.021 7.772 2.962 1.00 92.75 83 ALA A O 1
ATOM 661 N N . ARG A 1 84 ? -4.638 6.666 4.045 1.00 93.19 84 ARG A N 1
ATOM 662 C CA . ARG A 1 84 ? -5.024 5.830 2.894 1.00 93.19 84 ARG A CA 1
ATOM 663 C C . ARG A 1 84 ? -5.581 6.632 1.736 1.00 93.19 84 ARG A C 1
ATOM 665 O O . ARG A 1 84 ? -5.266 6.313 0.598 1.00 93.19 84 ARG A O 1
ATOM 672 N N . LEU A 1 85 ? -6.384 7.656 2.025 1.00 93.94 85 LEU A N 1
ATOM 673 C CA . LEU A 1 85 ? -6.911 8.540 0.988 1.00 93.94 85 LEU A CA 1
ATOM 674 C C . LEU A 1 85 ? -5.771 9.292 0.310 1.00 93.94 85 LEU A C 1
ATOM 676 O O . LEU A 1 85 ? -5.741 9.349 -0.909 1.00 93.94 85 LEU A O 1
ATOM 680 N N . MET A 1 86 ? -4.794 9.786 1.076 1.00 94.56 86 MET A N 1
ATOM 681 C CA . MET A 1 86 ? -3.614 10.432 0.496 1.00 94.56 86 MET A CA 1
ATOM 682 C C . MET A 1 86 ? -2.820 9.462 -0.386 1.00 94.56 86 MET A C 1
ATOM 684 O O . MET A 1 86 ? -2.517 9.800 -1.524 1.00 94.56 86 MET A O 1
ATOM 688 N N . MET A 1 87 ? -2.543 8.245 0.096 1.00 95.88 87 MET A N 1
ATOM 689 C CA . MET A 1 87 ? -1.846 7.214 -0.686 1.00 95.88 87 MET A CA 1
ATOM 690 C C . MET A 1 87 ? -2.601 6.852 -1.972 1.00 95.88 87 MET A C 1
ATOM 692 O O . MET A 1 87 ? -1.990 6.762 -3.033 1.00 95.88 87 MET A O 1
ATOM 696 N N . ALA A 1 88 ? -3.924 6.693 -1.896 1.00 94.88 88 ALA A N 1
ATOM 697 C CA . ALA A 1 88 ? -4.762 6.404 -3.055 1.00 94.88 88 ALA A CA 1
ATOM 698 C C . ALA A 1 88 ? -4.773 7.570 -4.054 1.00 94.88 88 ALA A C 1
ATOM 700 O O . ALA A 1 88 ? -4.595 7.347 -5.248 1.00 94.88 88 ALA A O 1
ATOM 701 N N . SER A 1 89 ? -4.917 8.810 -3.577 1.00 96.50 89 SER A N 1
ATOM 702 C CA . SER A 1 89 ? -4.860 10.005 -4.421 1.00 96.50 89 SER A CA 1
ATOM 703 C C . SER A 1 89 ? -3.510 10.140 -5.117 1.00 96.50 89 SER A C 1
ATOM 705 O O . SER A 1 89 ? -3.482 10.399 -6.315 1.00 96.50 89 SER A O 1
ATOM 707 N N . ILE A 1 90 ? -2.401 9.919 -4.399 1.00 95.56 90 ILE A N 1
ATOM 708 C CA . ILE A 1 90 ? -1.054 9.918 -4.984 1.00 95.56 90 ILE A CA 1
ATOM 709 C C . ILE A 1 90 ? -0.964 8.847 -6.073 1.00 95.56 90 ILE A C 1
ATOM 711 O O . ILE A 1 90 ? -0.568 9.166 -7.185 1.00 95.56 90 ILE A O 1
ATOM 715 N N . ALA A 1 91 ? -1.395 7.613 -5.797 1.00 94.69 91 ALA A N 1
ATOM 716 C CA . ALA A 1 91 ? -1.360 6.532 -6.780 1.00 94.69 91 ALA A CA 1
ATOM 717 C C . ALA A 1 91 ? -2.168 6.866 -8.046 1.00 94.69 91 ALA A C 1
ATOM 719 O O . ALA A 1 91 ? -1.668 6.699 -9.157 1.00 94.69 91 ALA A O 1
ATOM 720 N N . VAL A 1 92 ? -3.390 7.387 -7.894 1.00 95.69 92 VAL A N 1
ATOM 721 C CA . VAL A 1 92 ? -4.237 7.797 -9.025 1.00 95.69 92 VAL A CA 1
ATOM 722 C C . VAL A 1 92 ? -3.586 8.930 -9.814 1.00 95.69 92 VAL A C 1
ATOM 724 O O . VAL A 1 92 ? -3.493 8.839 -11.034 1.00 95.69 92 VAL A O 1
ATOM 727 N N . LEU A 1 93 ? -3.095 9.973 -9.141 1.00 95.56 93 LEU A N 1
ATOM 728 C CA . LEU A 1 93 ? -2.426 11.102 -9.792 1.00 95.56 93 LEU A CA 1
ATOM 729 C C . LEU A 1 93 ? -1.155 10.663 -10.528 1.00 95.56 93 LEU A C 1
ATOM 731 O O . LEU A 1 93 ? -0.933 11.085 -11.660 1.00 95.56 93 LEU A O 1
ATOM 735 N N . SER A 1 94 ? -0.350 9.784 -9.929 1.00 92.62 94 SER A N 1
ATOM 736 C CA . SER A 1 94 ? 0.834 9.209 -10.570 1.00 92.62 94 SER A CA 1
ATOM 737 C C . SER A 1 94 ? 0.469 8.421 -11.830 1.00 92.62 94 SER A C 1
ATOM 739 O O . SER A 1 94 ? 1.105 8.608 -12.864 1.00 92.62 94 SER A O 1
ATOM 741 N N . LEU A 1 95 ? -0.577 7.590 -11.785 1.00 91.25 95 LEU A N 1
ATOM 742 C CA . LEU A 1 95 ? -1.038 6.832 -12.954 1.00 91.25 95 LEU A CA 1
ATOM 743 C C . LEU A 1 95 ? -1.615 7.738 -14.048 1.00 91.25 95 LEU A C 1
ATOM 745 O O . LEU A 1 95 ? -1.337 7.518 -15.225 1.00 91.25 95 LEU A O 1
ATOM 749 N N . LEU A 1 96 ? -2.381 8.769 -13.680 1.00 93.25 96 LEU A N 1
ATOM 750 C CA . LEU A 1 96 ? -2.889 9.762 -14.631 1.00 93.25 96 LEU A CA 1
ATOM 751 C C . LEU A 1 96 ? -1.747 10.527 -15.299 1.00 93.25 96 LEU A C 1
ATOM 753 O O . LEU A 1 96 ? -1.780 10.725 -16.508 1.00 93.25 96 LEU A O 1
ATOM 757 N N . SER A 1 97 ? -0.720 10.904 -14.537 1.00 89.06 97 SER A N 1
ATOM 758 C CA . SER A 1 97 ? 0.488 11.528 -15.079 1.00 89.06 97 SER A CA 1
ATOM 759 C C . SER A 1 97 ? 1.148 10.624 -16.127 1.00 89.06 97 SER A C 1
ATOM 761 O O . SER A 1 97 ? 1.328 11.039 -17.268 1.00 89.06 97 SER A O 1
ATOM 763 N N . ILE A 1 98 ? 1.386 9.348 -15.800 1.00 88.38 98 ILE A N 1
ATOM 764 C CA . ILE A 1 98 ? 1.954 8.368 -16.745 1.00 88.38 98 ILE A CA 1
ATOM 765 C C . ILE A 1 98 ? 1.107 8.257 -18.025 1.00 88.38 98 ILE A C 1
ATOM 767 O O . ILE A 1 98 ? 1.661 8.196 -19.124 1.00 88.38 98 ILE A O 1
ATOM 771 N N . GLN A 1 99 ? -0.225 8.265 -17.898 1.00 87.88 99 GLN A N 1
ATOM 772 C CA . GLN A 1 99 ? -1.147 8.230 -19.040 1.00 87.88 99 GLN A CA 1
ATOM 773 C C . GLN A 1 99 ? -1.048 9.480 -19.922 1.00 87.88 99 GLN A C 1
ATOM 775 O O . GLN A 1 99 ? -1.031 9.355 -21.145 1.00 87.88 99 GLN A O 1
ATOM 780 N N . ILE A 1 100 ? -0.939 10.674 -19.328 1.00 87.81 100 ILE A N 1
ATOM 781 C CA . ILE A 1 100 ? -0.797 11.936 -20.075 1.00 87.81 100 ILE A CA 1
ATOM 782 C C . ILE A 1 100 ? 0.472 11.915 -20.937 1.00 87.81 100 ILE A C 1
ATOM 784 O O . ILE A 1 100 ? 0.429 12.313 -22.101 1.00 87.81 100 ILE A O 1
ATOM 788 N N . TYR A 1 101 ? 1.576 11.390 -20.403 1.00 81.94 101 TYR A N 1
ATOM 789 C CA . TYR A 1 101 ? 2.844 11.290 -21.130 1.00 81.94 101 TYR A CA 1
ATOM 790 C C . TYR A 1 101 ? 2.932 10.074 -22.066 1.00 81.94 101 TYR A C 1
ATOM 792 O O . TYR A 1 101 ? 3.944 9.895 -22.736 1.00 81.94 101 TYR A O 1
ATOM 800 N N . GLN A 1 102 ? 1.887 9.240 -22.151 1.00 77.31 102 GLN A N 1
ATOM 801 C CA . GLN A 1 102 ? 1.866 7.993 -22.935 1.00 77.31 102 GLN A CA 1
ATOM 802 C C . GLN A 1 102 ? 3.033 7.041 -22.615 1.00 77.31 102 GLN A C 1
ATOM 804 O O . GLN A 1 102 ? 3.454 6.257 -23.462 1.00 77.31 102 GLN A O 1
ATOM 809 N N . GLY A 1 103 ? 3.573 7.111 -21.395 1.00 69.88 103 GLY A N 1
ATOM 810 C CA . GLY A 1 103 ? 4.769 6.359 -21.008 1.00 69.88 103 GLY A CA 1
ATOM 811 C C . GLY A 1 103 ? 6.073 6.829 -21.668 1.00 69.88 103 GLY A C 1
ATOM 812 O O . GLY A 1 103 ? 7.092 6.162 -21.509 1.00 69.88 103 GLY A O 1
ATOM 813 N N . ASP A 1 104 ? 6.069 7.959 -22.377 1.00 74.56 104 ASP A N 1
ATOM 814 C CA . ASP A 1 104 ? 7.260 8.551 -22.979 1.00 74.56 104 ASP A CA 1
ATOM 815 C C . ASP A 1 104 ? 7.849 9.618 -22.049 1.00 74.56 104 ASP A C 1
ATOM 817 O O . ASP A 1 104 ? 7.334 10.734 -21.940 1.00 74.56 104 ASP A O 1
ATOM 821 N N . LEU A 1 105 ? 8.951 9.273 -21.374 1.00 66.12 105 LEU A N 1
ATOM 822 C CA . LEU A 1 105 ? 9.658 10.203 -20.491 1.00 66.12 105 LEU A CA 1
ATOM 823 C C . LEU A 1 105 ? 10.185 11.436 -21.236 1.00 66.12 105 LEU A C 1
ATOM 825 O O . LEU A 1 105 ? 10.362 12.470 -20.604 1.00 66.12 105 LEU A O 1
ATOM 829 N N . ALA A 1 106 ? 10.411 11.367 -22.554 1.00 73.25 106 ALA A N 1
ATOM 830 C CA . ALA A 1 106 ? 10.897 12.509 -23.329 1.00 73.25 106 ALA A CA 1
ATOM 831 C C . ALA A 1 106 ? 9.841 13.615 -23.514 1.00 73.25 106 ALA A C 1
ATOM 833 O O . ALA A 1 106 ? 10.161 14.692 -24.017 1.00 73.25 106 ALA A O 1
ATOM 834 N N . ARG A 1 107 ? 8.582 13.357 -23.135 1.00 66.88 107 ARG A N 1
ATOM 835 C CA . ARG A 1 107 ? 7.467 14.312 -23.232 1.00 66.88 107 ARG A CA 1
ATOM 836 C C . ARG A 1 107 ? 7.151 15.012 -21.904 1.00 66.88 107 ARG A C 1
ATOM 838 O O . ARG A 1 107 ? 6.254 15.855 -21.901 1.00 66.88 107 ARG A O 1
ATOM 845 N N . ALA A 1 108 ? 7.838 14.650 -20.817 1.00 62.69 108 ALA A N 1
ATOM 846 C CA . ALA A 1 108 ? 7.710 15.242 -19.481 1.00 62.69 108 ALA A CA 1
ATOM 847 C C . ALA A 1 108 ? 8.741 16.348 -19.247 1.00 62.69 108 ALA A C 1
ATOM 849 O O . ALA A 1 108 ? 8.347 17.368 -18.637 1.00 62.69 108 ALA A O 1
#

Mean predicted aligned error: 11.18 Å

Nearest PDB structures (foldseek):
  2rdc-assembly1_A  TM=5.055E-01  e=9.020E+00  Geobacter sulfurreducens PCA
  3k6c-assembly1_A  TM=2.253E-01  e=7.497E+00  Nitrosomonas europaea

pLDDT: mean 85.07, std 12.73, range [47.81, 97.12]